Protein AF-A0A7S2SGQ9-F1 (afdb_monomer_lite)

pLDDT: mean 80.96, std 13.37, range [35.78, 95.25]

Organism: NCBI:txid49252

Radius of gyration: 20.88 Å; chains: 1; bounding box: 51×31×59 Å

Secondary structure (DSSP, 8-state):
---TT-TTHHHHHHHHHHHHHHHTT-EE-SS-TTEEEEEEE-TTS-EEEEEEEEETTEEEEESTTHHHHHHHHHHHS-PPS-TT-BTTBEEEEEE-TTS-EEEEEE-HHHHHHHHHHHHHHHHHTT----S----------

Foldseek 3Di:
DQDPPDPCNVVVVLVVVCVVVVVVVWDADPVASQKTWDWDADPVRDIDIWIWGDDPLDIDTDDPPSVVVLVVVCVVDVDDPPSQDDQQWHWDWDQDPVRDIDIDIDCPRNVVVVVVVVQVVCVVVVHHDDPDPPDDPDDDD

Sequence (141 aa):
RALYGLRTSGAAWRCTFGDYFGDMEFKPSLAVPDLWMKLDVKKNGAKYYLYILVFVDDLHIISENSKTYMDIVAYIFRIKEDIIMHLGATISKCSLDSDEDCWVVNLSKYFKKAIRAVKRKMGEDGMVFTSKATQSFRSIS

Structure (mmCIF, N/CA/C/O backbone):
data_AF-A0A7S2SGQ9-F1
#
_entry.id   AF-A0A7S2SGQ9-F1
#
loop_
_atom_site.group_PDB
_atom_site.id
_atom_site.type_symbol
_atom_site.label_atom_id
_atom_site.label_alt_id
_atom_site.label_comp_id
_atom_site.label_asym_id
_atom_site.label_entity_id
_atom_site.label_seq_id
_atom_site.pdbx_PDB_ins_code
_atom_site.Cartn_x
_atom_site.Cartn_y
_atom_site.Cartn_z
_atom_site.occupancy
_atom_site.B_iso_or_equiv
_atom_site.auth_seq_id
_atom_site.auth_comp_id
_atom_site.auth_asym_id
_atom_site.auth_atom_id
_atom_site.pdbx_PDB_model_num
ATOM 1 N N . ARG A 1 1 ? -20.764 3.337 -9.555 1.00 53.66 1 ARG A N 1
ATOM 2 C CA . ARG A 1 1 ? -20.738 3.906 -8.179 1.00 53.66 1 ARG A CA 1
ATOM 3 C C . ARG A 1 1 ? -20.780 2.750 -7.187 1.00 53.66 1 ARG A C 1
ATOM 5 O O . ARG A 1 1 ? -21.713 1.964 -7.266 1.00 53.66 1 ARG A O 1
ATOM 12 N N . ALA A 1 2 ? -19.796 2.639 -6.295 1.00 62.12 2 ALA A N 1
ATOM 13 C CA . ALA A 1 2 ? -19.801 1.677 -5.194 1.00 62.12 2 ALA A CA 1
ATOM 14 C C . ALA A 1 2 ? -20.236 2.407 -3.913 1.00 62.12 2 ALA A C 1
ATOM 16 O O . ALA A 1 2 ? -19.616 3.393 -3.525 1.00 62.12 2 ALA A O 1
ATOM 17 N N . LEU A 1 3 ? -21.345 1.987 -3.305 1.00 67.38 3 LEU A N 1
ATOM 18 C CA . LEU A 1 3 ? -21.883 2.591 -2.080 1.00 67.38 3 LEU A CA 1
ATOM 19 C C . LEU A 1 3 ? -21.423 1.770 -0.880 1.00 67.38 3 LEU A C 1
ATOM 21 O O . LEU A 1 3 ? -21.800 0.607 -0.757 1.00 67.38 3 LEU A O 1
ATOM 25 N N . TYR A 1 4 ? -20.607 2.347 -0.003 1.00 63.25 4 TYR A N 1
ATOM 26 C CA . TYR A 1 4 ? -20.085 1.627 1.158 1.00 63.25 4 TYR A CA 1
ATOM 27 C C . TYR A 1 4 ? -21.209 0.925 1.947 1.00 63.25 4 TYR A C 1
ATOM 29 O O . TYR A 1 4 ? -22.255 1.519 2.204 1.00 63.25 4 TYR A O 1
ATOM 37 N N . GLY A 1 5 ? -21.008 -0.350 2.296 1.00 66.88 5 GLY A N 1
ATOM 38 C CA . GLY A 1 5 ? -21.959 -1.141 3.091 1.00 66.88 5 GLY A CA 1
ATOM 39 C C . GLY A 1 5 ? -22.962 -2.002 2.311 1.00 66.88 5 GLY A C 1
ATOM 40 O O . GLY A 1 5 ? -23.616 -2.847 2.920 1.00 66.88 5 GLY A O 1
ATOM 41 N N . LEU A 1 6 ? -23.068 -1.876 0.981 1.00 75.69 6 LEU A N 1
ATOM 42 C CA . LEU A 1 6 ? -23.840 -2.843 0.187 1.00 75.69 6 LEU A CA 1
ATOM 43 C C . LEU A 1 6 ? -23.005 -4.093 -0.113 1.00 75.69 6 LEU A C 1
ATOM 45 O O . LEU A 1 6 ? -21.824 -4.003 -0.450 1.00 75.69 6 LEU A O 1
ATOM 49 N N . ARG A 1 7 ? -23.649 -5.267 -0.090 1.00 74.56 7 ARG A N 1
ATOM 50 C CA . ARG A 1 7 ? -23.018 -6.567 -0.398 1.00 74.56 7 ARG A CA 1
ATOM 51 C C . ARG A 1 7 ? -22.312 -6.584 -1.761 1.00 74.56 7 ARG A C 1
ATOM 53 O O . ARG A 1 7 ? -21.332 -7.295 -1.941 1.00 74.56 7 ARG A O 1
ATOM 60 N N . THR A 1 8 ? -22.809 -5.809 -2.722 1.00 79.44 8 THR A N 1
ATOM 61 C CA . THR A 1 8 ? -22.282 -5.730 -4.092 1.00 79.44 8 THR A CA 1
ATOM 62 C C . THR A 1 8 ? -21.192 -4.677 -4.277 1.00 79.44 8 THR A C 1
ATOM 64 O O . THR A 1 8 ? -20.563 -4.639 -5.334 1.00 79.44 8 THR A O 1
ATOM 67 N N . SER A 1 9 ? -20.923 -3.837 -3.277 1.00 77.31 9 SER A N 1
ATOM 68 C CA . SER A 1 9 ? -20.023 -2.694 -3.448 1.00 77.31 9 SER A CA 1
ATOM 69 C C . SER A 1 9 ? -18.579 -3.089 -3.672 1.00 77.31 9 SER A C 1
ATOM 71 O O . SER A 1 9 ? -17.932 -2.476 -4.512 1.00 77.31 9 SER A O 1
ATOM 73 N N . GLY A 1 10 ? -18.099 -4.153 -3.023 1.00 76.00 10 GLY A N 1
ATOM 74 C CA . GLY A 1 10 ? -16.765 -4.689 -3.300 1.00 76.00 10 GLY A CA 1
ATOM 75 C C . GLY A 1 10 ? -16.618 -5.159 -4.751 1.00 76.00 10 GLY A C 1
ATOM 76 O O . GLY A 1 10 ? -15.638 -4.835 -5.409 1.00 76.00 10 GLY A O 1
ATOM 77 N N . ALA A 1 11 ? -17.626 -5.850 -5.294 1.00 79.25 11 ALA A N 1
ATOM 78 C CA . ALA A 1 11 ? -17.607 -6.318 -6.681 1.00 79.25 11 ALA A CA 1
ATOM 79 C C . ALA A 1 11 ? -17.666 -5.158 -7.689 1.00 79.25 11 ALA A C 1
ATOM 81 O O . ALA A 1 11 ? -16.901 -5.137 -8.650 1.00 79.25 11 ALA A O 1
ATOM 82 N N . ALA A 1 12 ? -18.525 -4.163 -7.447 1.00 83.31 12 ALA A N 1
ATOM 83 C CA . ALA A 1 12 ? -18.596 -2.965 -8.284 1.00 83.31 12 ALA A CA 1
ATOM 84 C C . ALA A 1 12 ? -17.284 -2.161 -8.250 1.00 83.31 12 ALA A C 1
ATOM 86 O O . ALA A 1 12 ? -16.856 -1.618 -9.270 1.00 83.31 12 ALA A O 1
ATOM 87 N N . TRP A 1 13 ? -16.636 -2.107 -7.085 1.00 79.06 13 TRP A N 1
ATOM 88 C CA . TRP A 1 13 ? -15.352 -1.440 -6.897 1.00 79.06 13 TRP A CA 1
ATOM 89 C C . TRP A 1 13 ? -14.219 -2.154 -7.637 1.00 79.06 13 TRP A C 1
ATOM 91 O O . TRP A 1 13 ? -13.487 -1.516 -8.390 1.00 79.06 13 TRP A O 1
ATOM 101 N N . ARG A 1 14 ? -14.154 -3.487 -7.535 1.00 81.56 14 ARG A N 1
ATOM 102 C CA . ARG A 1 14 ? -13.223 -4.321 -8.313 1.00 81.56 14 ARG A CA 1
ATOM 103 C C . ARG A 1 14 ? -13.413 -4.165 -9.818 1.00 81.56 14 ARG A C 1
ATOM 105 O O . ARG A 1 14 ? -12.426 -4.025 -10.523 1.00 81.56 14 ARG A O 1
ATOM 112 N N . CYS A 1 15 ? -14.658 -4.164 -10.299 1.00 84.81 15 CYS A N 1
ATOM 113 C CA . CYS A 1 15 ? -14.955 -3.968 -11.721 1.00 84.81 15 CYS A CA 1
ATOM 114 C C . CYS A 1 15 ? -14.442 -2.608 -12.210 1.00 84.81 15 CYS A C 1
ATOM 116 O O . CYS A 1 15 ? -13.755 -2.544 -13.218 1.00 84.81 15 CYS A O 1
ATOM 118 N N . THR A 1 16 ? -14.700 -1.546 -11.436 1.00 85.12 16 THR A N 1
ATOM 119 C CA . THR A 1 16 ? -14.237 -0.188 -11.763 1.00 85.12 16 THR A CA 1
ATOM 120 C C . THR A 1 16 ? -12.713 -0.145 -11.881 1.00 85.12 16 THR A C 1
ATOM 122 O O . THR A 1 16 ? -12.187 0.379 -12.853 1.00 85.12 16 THR A O 1
ATOM 125 N N . PHE A 1 17 ? -11.992 -0.717 -10.913 1.00 84.50 17 PHE A N 1
ATOM 126 C CA . PHE A 1 17 ? -10.533 -0.792 -10.972 1.00 84.50 17 PHE A CA 1
ATOM 127 C C . PHE A 1 17 ? -10.019 -1.680 -12.102 1.00 84.50 17 PHE A C 1
ATOM 129 O O . PHE A 1 17 ? -8.984 -1.366 -12.678 1.00 84.50 17 PHE A O 1
ATOM 136 N N . GLY A 1 18 ? -10.727 -2.762 -12.422 1.00 85.38 18 GLY A N 1
ATOM 137 C CA . GLY A 1 18 ? -10.328 -3.681 -13.477 1.00 85.38 18 GLY A CA 1
ATOM 138 C C . GLY A 1 18 ? -10.287 -3.043 -14.856 1.00 85.38 18 GLY A C 1
ATOM 139 O O . GLY A 1 18 ? -9.348 -3.321 -15.596 1.00 85.38 18 GLY A O 1
ATOM 140 N N . ASP A 1 19 ? -11.220 -2.140 -15.155 1.00 86.12 19 ASP A N 1
ATOM 141 C CA . ASP A 1 19 ? -11.212 -1.389 -16.412 1.00 86.12 19 ASP A CA 1
ATOM 142 C C . ASP A 1 19 ? -9.949 -0.506 -16.503 1.00 86.12 19 ASP A C 1
ATOM 144 O O . ASP A 1 19 ? -9.143 -0.651 -17.420 1.00 86.12 19 ASP A O 1
ATOM 148 N N . TYR A 1 20 ? -9.688 0.322 -15.481 1.00 87.94 20 TYR A N 1
ATOM 149 C CA . TYR A 1 20 ? -8.519 1.216 -15.462 1.00 87.94 20 TYR A CA 1
ATOM 150 C C . TYR A 1 20 ? -7.176 0.476 -15.407 1.00 87.94 20 TYR A C 1
ATOM 152 O O . TYR A 1 20 ? -6.207 0.876 -16.052 1.00 87.94 20 TYR A O 1
ATOM 160 N N . PHE A 1 21 ? -7.078 -0.582 -14.603 1.00 88.88 21 PHE A N 1
ATOM 161 C CA . PHE A 1 21 ? -5.854 -1.371 -14.484 1.00 88.88 21 PHE A CA 1
ATOM 162 C C . PHE A 1 21 ? -5.598 -2.206 -15.738 1.00 88.88 21 PHE A C 1
ATOM 164 O O . PHE A 1 21 ? -4.438 -2.353 -16.126 1.00 88.88 21 PHE A O 1
ATOM 171 N N . GLY A 1 22 ? -6.652 -2.678 -16.408 1.00 87.12 22 GLY A N 1
ATOM 172 C CA . GLY A 1 22 ? -6.557 -3.314 -17.720 1.00 87.12 22 GLY A CA 1
ATOM 173 C C . GLY A 1 22 ? -5.925 -2.390 -18.761 1.00 87.12 22 GLY A C 1
ATOM 174 O O . GLY A 1 22 ? -4.966 -2.797 -19.418 1.00 87.12 22 GLY A O 1
ATOM 175 N N . ASP A 1 23 ? -6.370 -1.132 -18.829 1.00 88.50 23 ASP A N 1
ATOM 176 C CA . ASP A 1 23 ? -5.785 -0.107 -19.712 1.00 88.50 23 ASP A CA 1
ATOM 177 C C . ASP A 1 23 ? -4.302 0.167 -19.398 1.00 88.50 23 ASP A C 1
ATOM 179 O O . ASP A 1 23 ? -3.513 0.503 -20.280 1.00 88.50 23 ASP A O 1
ATOM 183 N N . MET A 1 24 ? -3.895 -0.023 -18.140 1.00 88.62 24 MET A N 1
ATOM 184 C CA . MET A 1 24 ? -2.504 0.082 -17.690 1.00 88.62 24 MET A CA 1
ATOM 185 C C . MET A 1 24 ? -1.701 -1.223 -17.838 1.00 88.62 24 MET A C 1
ATOM 187 O O . MET A 1 24 ? -0.563 -1.291 -17.364 1.00 88.62 24 MET A O 1
ATOM 191 N N . GLU A 1 25 ? -2.248 -2.246 -18.500 1.00 92.12 25 GLU A N 1
ATOM 192 C CA . GLU A 1 25 ? -1.644 -3.570 -18.736 1.00 92.12 25 GLU A CA 1
ATOM 193 C C . GLU A 1 25 ? -1.421 -4.415 -17.470 1.00 92.12 25 GLU A C 1
ATOM 195 O O . GLU A 1 25 ? -0.608 -5.349 -17.454 1.00 92.12 25 GLU A O 1
ATOM 200 N N . PHE A 1 26 ? -2.137 -4.111 -16.393 1.00 93.19 26 PHE A N 1
ATOM 201 C CA . PHE A 1 26 ? -2.171 -4.979 -15.228 1.00 93.19 26 PHE A CA 1
ATOM 202 C C . PHE A 1 26 ? -3.083 -6.172 -15.475 1.00 93.19 26 PHE A C 1
ATOM 204 O O . PHE A 1 26 ? -4.131 -6.079 -16.112 1.00 93.19 26 PHE A O 1
ATOM 211 N N . LYS A 1 27 ? -2.706 -7.307 -14.892 1.00 93.62 27 LYS A N 1
ATOM 212 C CA . LYS A 1 27 ? -3.501 -8.531 -14.904 1.00 93.62 27 LYS A CA 1
ATOM 213 C C . LYS A 1 27 ? -3.984 -8.852 -13.493 1.00 93.62 27 LYS A C 1
ATOM 215 O O . LYS A 1 27 ? -3.190 -8.743 -12.554 1.00 93.62 27 LYS A O 1
ATOM 220 N N . PRO A 1 28 ? -5.248 -9.267 -13.322 1.00 91.69 28 PRO A N 1
ATOM 221 C CA . PRO A 1 28 ? -5.734 -9.701 -12.023 1.00 91.69 28 PRO A CA 1
ATOM 222 C C . PRO A 1 28 ? -5.040 -11.003 -11.608 1.00 91.69 28 PRO A C 1
ATOM 224 O O . PRO A 1 28 ? -4.713 -11.855 -12.440 1.00 91.69 28 PRO A O 1
ATOM 227 N N . SER A 1 29 ? -4.824 -11.173 -10.309 1.00 91.38 29 SER A N 1
ATOM 228 C CA . SER A 1 29 ? -4.364 -12.435 -9.741 1.00 91.38 29 SER A CA 1
ATOM 229 C C . SER A 1 29 ? -5.498 -13.456 -9.698 1.00 91.38 29 SER A C 1
ATOM 231 O O . SER A 1 29 ? -6.621 -13.152 -9.304 1.00 91.38 29 SER A O 1
ATOM 233 N N . LEU A 1 30 ? -5.179 -14.701 -10.058 1.00 89.50 30 LEU A N 1
ATOM 234 C CA . LEU A 1 30 ? -6.116 -15.823 -9.969 1.00 89.50 30 LEU A CA 1
ATOM 235 C C . LEU A 1 30 ? -6.378 -16.249 -8.517 1.00 89.50 30 LEU A C 1
ATOM 237 O O 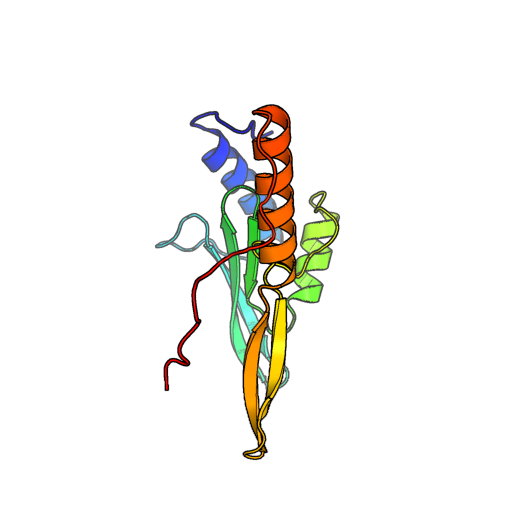. LEU A 1 30 ? -7.448 -16.764 -8.212 1.00 89.50 30 LEU A O 1
ATOM 241 N N . ALA A 1 31 ? -5.400 -16.051 -7.629 1.00 90.06 31 ALA A N 1
ATOM 242 C CA . ALA A 1 31 ? -5.478 -16.487 -6.236 1.00 90.06 31 ALA A CA 1
ATOM 243 C C . ALA A 1 31 ? -6.049 -15.406 -5.307 1.00 90.06 31 ALA A C 1
ATOM 245 O O . ALA A 1 31 ? -6.677 -15.724 -4.300 1.00 90.06 31 ALA A O 1
ATOM 246 N N . VAL A 1 32 ? -5.820 -14.129 -5.632 1.00 88.38 32 VAL A N 1
ATOM 247 C CA . VAL A 1 32 ? -6.206 -12.987 -4.795 1.00 88.38 32 VAL A CA 1
ATOM 248 C C . VAL A 1 32 ? -7.015 -12.002 -5.645 1.00 88.38 32 VAL A C 1
ATOM 250 O O . VAL A 1 32 ? -6.421 -11.255 -6.418 1.00 88.38 32 VAL A O 1
ATOM 253 N N . PRO A 1 33 ? -8.353 -11.954 -5.501 1.00 83.19 33 PRO A N 1
ATOM 254 C CA . PRO A 1 33 ? -9.226 -11.140 -6.358 1.00 83.19 33 PRO A CA 1
ATOM 255 C C . PRO A 1 33 ? -8.941 -9.630 -6.359 1.00 83.19 33 PRO A C 1
ATOM 257 O O . PRO A 1 33 ? -9.362 -8.927 -7.269 1.00 83.19 33 PRO A O 1
ATOM 260 N N . ASP A 1 34 ? -8.264 -9.137 -5.323 1.00 87.56 34 ASP A N 1
ATOM 261 C CA . ASP A 1 34 ? -7.942 -7.723 -5.109 1.00 87.56 34 ASP A CA 1
ATOM 262 C C . ASP A 1 34 ? -6.500 -7.351 -5.494 1.00 87.56 34 ASP A C 1
ATOM 264 O O . ASP A 1 34 ? -6.068 -6.217 -5.276 1.00 87.56 34 ASP A O 1
ATOM 268 N N . LEU A 1 35 ? -5.738 -8.307 -6.030 1.00 91.88 35 LEU A N 1
ATOM 269 C CA . LEU A 1 35 ? -4.342 -8.133 -6.413 1.00 91.88 35 LEU A CA 1
ATOM 270 C C . LEU A 1 35 ? -4.221 -8.010 -7.932 1.00 91.88 35 LEU A C 1
ATOM 272 O O . LEU A 1 35 ? -4.616 -8.910 -8.673 1.00 91.88 35 LEU A O 1
ATOM 276 N N . TRP A 1 36 ? -3.584 -6.934 -8.373 1.00 93.00 36 TRP A N 1
ATOM 277 C CA . TRP A 1 36 ? -3.274 -6.642 -9.766 1.00 93.00 36 TRP A CA 1
ATOM 278 C C . TRP A 1 36 ? -1.765 -6.658 -9.967 1.00 93.00 36 TRP A C 1
ATOM 280 O O . TRP A 1 36 ? -1.014 -6.149 -9.133 1.00 93.00 36 TRP A O 1
ATOM 290 N N . MET A 1 37 ? -1.312 -7.266 -11.061 1.00 95.25 37 MET A N 1
ATOM 291 C CA . MET A 1 37 ? 0.099 -7.555 -11.302 1.00 95.25 37 MET A CA 1
ATOM 292 C C . MET A 1 37 ? 0.519 -7.080 -12.690 1.00 95.25 37 MET A C 1
ATOM 294 O O . MET A 1 37 ? -0.158 -7.375 -13.676 1.00 95.25 37 MET A O 1
ATOM 298 N N . LYS A 1 38 ? 1.664 -6.405 -12.781 1.00 94.69 38 LYS A N 1
ATOM 299 C CA . LYS A 1 38 ? 2.289 -5.999 -14.047 1.00 94.69 38 LYS A CA 1
ATOM 300 C C . LYS A 1 38 ? 3.773 -6.362 -14.031 1.00 94.69 38 LYS A C 1
ATOM 302 O O . LYS A 1 38 ? 4.420 -6.255 -12.994 1.00 94.69 38 LYS A O 1
ATOM 307 N N . LEU A 1 39 ? 4.315 -6.821 -15.160 1.00 94.56 39 LEU A N 1
ATOM 308 C CA . LEU A 1 39 ? 5.763 -6.991 -15.313 1.00 94.56 39 LEU A CA 1
ATOM 309 C C . LEU A 1 39 ? 6.416 -5.621 -15.491 1.00 94.56 39 LEU A C 1
ATOM 311 O O . LEU A 1 39 ? 5.970 -4.831 -16.318 1.00 94.56 39 LEU A O 1
ATOM 315 N N . ASP A 1 40 ? 7.485 -5.371 -14.749 1.00 93.69 40 ASP A N 1
ATOM 316 C CA . ASP A 1 40 ? 8.250 -4.130 -14.816 1.00 93.69 40 ASP A CA 1
ATOM 317 C C . ASP A 1 40 ? 9.756 -4.430 -14.684 1.00 93.69 40 ASP A C 1
ATOM 319 O O . ASP A 1 40 ? 10.167 -5.563 -14.393 1.00 93.69 40 ASP A O 1
ATOM 323 N N . VAL A 1 41 ? 10.599 -3.438 -14.954 1.00 93.62 41 VAL A N 1
ATOM 324 C CA . VAL A 1 41 ? 12.058 -3.575 -14.978 1.00 93.62 41 VAL A CA 1
ATOM 325 C C . VAL A 1 41 ? 12.668 -2.596 -13.991 1.00 93.62 41 VAL A C 1
ATOM 327 O O . VAL A 1 41 ? 12.433 -1.392 -14.057 1.00 93.62 41 VAL A O 1
ATOM 330 N N . LYS A 1 42 ? 13.464 -3.123 -13.061 1.00 92.38 42 LYS A N 1
ATOM 331 C CA . LYS A 1 42 ? 14.193 -2.299 -12.103 1.00 92.38 42 LYS A CA 1
ATOM 332 C C . LYS A 1 42 ? 15.261 -1.459 -12.802 1.00 92.38 42 LYS A C 1
ATOM 334 O O . LYS A 1 42 ? 15.735 -1.819 -13.881 1.00 92.38 42 LYS A O 1
ATOM 339 N N . LYS A 1 43 ? 15.765 -0.418 -12.138 1.00 92.25 43 LYS A N 1
ATOM 340 C CA . LYS A 1 43 ? 16.895 0.403 -12.621 1.00 92.25 43 LYS A 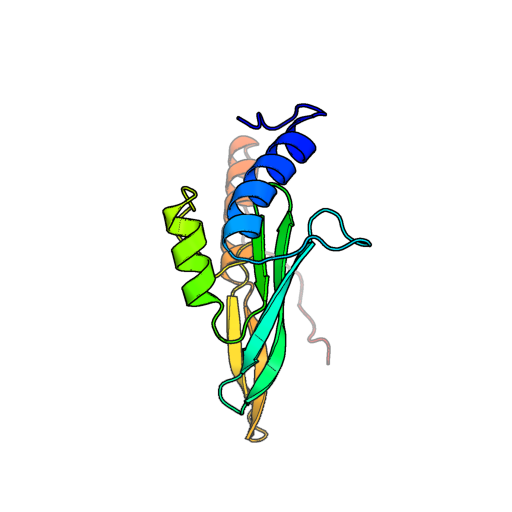CA 1
ATOM 341 C C . LYS A 1 43 ? 18.139 -0.417 -12.971 1.00 92.25 43 LYS A C 1
ATOM 343 O O . LYS A 1 43 ? 18.893 -0.037 -13.857 1.00 92.25 43 LYS A O 1
ATOM 348 N N . ASN A 1 44 ? 18.347 -1.543 -12.290 1.00 93.62 44 ASN A N 1
ATOM 349 C CA . ASN A 1 44 ? 19.456 -2.463 -12.550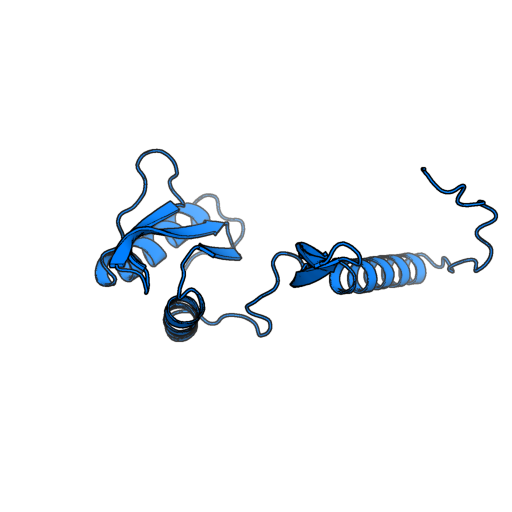 1.00 93.62 44 ASN A CA 1
ATOM 350 C C . ASN A 1 44 ? 19.174 -3.492 -13.669 1.00 93.62 44 ASN A C 1
ATOM 352 O O .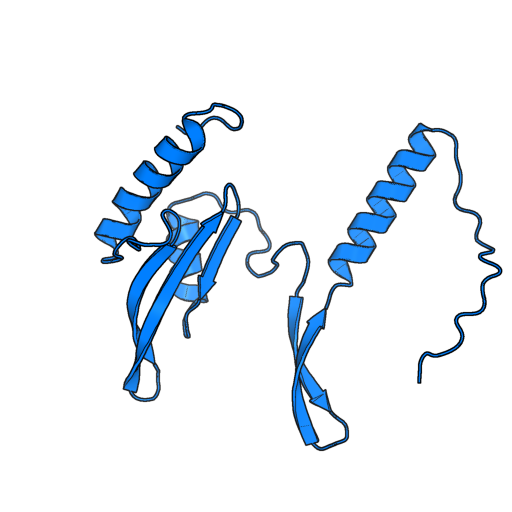 ASN A 1 44 ? 19.948 -4.430 -13.836 1.00 93.62 44 ASN A O 1
ATOM 356 N N . GLY A 1 45 ? 18.063 -3.363 -14.399 1.00 93.94 45 GLY A N 1
ATOM 357 C CA . GLY A 1 45 ? 17.668 -4.265 -15.485 1.00 93.94 45 GLY A CA 1
ATOM 358 C C . GLY A 1 45 ? 16.968 -5.553 -15.038 1.00 93.94 45 GLY A C 1
ATOM 359 O O . GLY A 1 45 ? 16.486 -6.310 -15.884 1.00 93.94 45 GLY A O 1
ATOM 360 N N . ALA A 1 46 ? 16.867 -5.824 -13.732 1.00 95.06 46 ALA A N 1
ATOM 361 C CA . ALA A 1 46 ? 16.184 -7.015 -13.240 1.00 95.06 46 ALA A CA 1
ATOM 362 C C . ALA A 1 46 ? 14.664 -6.890 -13.418 1.00 95.06 46 ALA A C 1
ATOM 364 O O . ALA A 1 46 ? 14.044 -5.923 -12.972 1.00 95.06 46 ALA A O 1
ATOM 365 N N . LYS A 1 47 ? 14.050 -7.904 -14.032 1.00 94.88 47 LYS A N 1
ATOM 366 C CA . LYS A 1 47 ? 12.591 -7.991 -14.155 1.00 94.88 47 LYS A CA 1
ATOM 367 C C . LYS A 1 47 ? 11.967 -8.276 -12.793 1.00 94.88 47 LYS A C 1
ATOM 369 O O . LYS A 1 47 ? 12.489 -9.081 -12.021 1.00 94.88 47 LYS A O 1
ATOM 374 N N . TYR A 1 48 ? 10.842 -7.639 -12.511 1.00 94.69 48 TYR A N 1
ATOM 375 C CA . TYR A 1 48 ? 10.070 -7.873 -11.299 1.00 94.69 48 TYR A CA 1
ATOM 376 C C . TYR A 1 48 ? 8.574 -7.733 -11.576 1.00 94.69 48 TYR A C 1
ATOM 378 O O . TYR A 1 48 ? 8.164 -7.208 -12.610 1.00 94.69 48 TYR A O 1
ATOM 386 N N . TYR A 1 49 ? 7.761 -8.231 -10.649 1.00 94.06 49 TYR A N 1
ATOM 387 C CA . TYR A 1 49 ? 6.332 -7.962 -10.656 1.00 94.06 49 TYR A CA 1
ATOM 388 C C . TYR A 1 49 ? 6.038 -6.752 -9.786 1.00 94.06 49 TYR A C 1
ATOM 390 O O . TYR A 1 49 ? 6.400 -6.710 -8.609 1.00 94.06 49 TYR A O 1
ATOM 398 N N . LEU A 1 50 ? 5.364 -5.789 -10.389 1.00 93.62 50 LEU A N 1
ATOM 399 C CA . LEU A 1 50 ? 4.729 -4.688 -9.709 1.00 93.62 50 LEU A CA 1
ATOM 400 C C . LEU A 1 50 ? 3.342 -5.123 -9.251 1.00 93.62 50 LEU A C 1
ATOM 402 O O . LEU A 1 50 ? 2.582 -5.696 -10.036 1.00 93.62 50 LEU A O 1
ATOM 406 N N . TYR A 1 51 ? 3.012 -4.818 -7.998 1.00 93.94 51 TYR A N 1
ATOM 407 C CA . TYR A 1 51 ? 1.727 -5.170 -7.406 1.00 93.94 51 TYR A CA 1
ATOM 408 C C . TYR A 1 51 ? 0.914 -3.938 -7.032 1.00 93.94 51 TYR A C 1
ATOM 410 O O . TYR A 1 51 ? 1.445 -2.996 -6.444 1.00 93.94 51 TYR A O 1
ATOM 418 N N . ILE A 1 52 ? -0.384 -3.982 -7.317 1.00 91.75 52 ILE A N 1
ATOM 419 C CA . ILE A 1 52 ? -1.376 -3.079 -6.736 1.00 91.75 52 ILE A CA 1
ATOM 420 C C . ILE A 1 52 ? -2.406 -3.933 -6.003 1.00 91.75 52 ILE A C 1
ATOM 422 O O . ILE A 1 52 ? -3.052 -4.788 -6.606 1.00 91.75 52 ILE A O 1
ATOM 426 N N . LEU A 1 53 ? -2.544 -3.712 -4.698 1.00 90.88 53 LEU A N 1
ATOM 427 C CA . LEU A 1 53 ? -3.551 -4.350 -3.861 1.00 90.88 53 LEU A CA 1
ATOM 428 C C . LEU A 1 53 ? -4.624 -3.328 -3.514 1.00 90.88 53 LEU A C 1
ATOM 430 O O . LEU A 1 53 ? -4.311 -2.248 -3.008 1.00 90.88 53 LEU A O 1
ATOM 434 N N . VAL A 1 54 ? -5.878 -3.689 -3.756 1.00 86.94 54 VAL A N 1
ATOM 435 C CA . VAL A 1 54 ? -7.034 -2.847 -3.444 1.00 86.94 54 VAL A CA 1
ATOM 436 C C . VAL A 1 54 ? -7.758 -3.430 -2.240 1.00 86.94 54 VAL A C 1
ATOM 438 O O . VAL A 1 54 ? -8.415 -4.460 -2.345 1.00 86.94 54 VAL A O 1
ATOM 441 N N . PHE A 1 55 ? -7.679 -2.776 -1.086 1.00 80.56 55 PHE A N 1
ATOM 442 C CA . PHE A 1 55 ? -8.410 -3.208 0.101 1.00 80.56 55 PHE A CA 1
ATOM 443 C C . PHE A 1 55 ? -9.416 -2.147 0.523 1.00 80.56 55 PHE A C 1
ATOM 445 O O . PHE A 1 55 ? -9.103 -1.231 1.278 1.00 80.56 55 PHE A O 1
ATOM 452 N N . VAL A 1 56 ? -10.656 -2.304 0.055 1.00 77.56 56 VAL A N 1
ATOM 453 C CA . VAL A 1 56 ? -11.756 -1.376 0.352 1.00 77.56 56 VAL A CA 1
ATOM 454 C C . VAL A 1 56 ? -11.383 0.054 -0.078 1.00 77.56 56 VAL A C 1
ATOM 456 O O . VAL A 1 56 ? -11.361 0.322 -1.277 1.00 77.56 56 VAL A O 1
ATOM 459 N N . ASP A 1 57 ? -11.067 0.941 0.867 1.00 75.88 57 ASP A N 1
ATOM 460 C CA . ASP A 1 57 ? -10.706 2.343 0.624 1.00 75.88 57 ASP A CA 1
ATOM 461 C C . ASP A 1 57 ? -9.184 2.562 0.525 1.00 75.88 57 ASP A C 1
ATOM 463 O O . ASP A 1 57 ? -8.742 3.665 0.199 1.00 75.88 57 ASP A O 1
ATOM 467 N N . ASP A 1 58 ? -8.383 1.529 0.802 1.00 79.88 58 ASP A N 1
ATOM 468 C CA . ASP A 1 58 ? -6.925 1.586 0.789 1.00 79.88 58 ASP A CA 1
ATOM 469 C C . ASP A 1 58 ? -6.349 0.968 -0.489 1.00 79.88 58 ASP A C 1
ATOM 471 O O . ASP A 1 58 ? -6.812 -0.062 -0.990 1.00 79.88 58 ASP A O 1
ATOM 475 N N . LEU A 1 59 ? -5.276 1.579 -0.987 1.00 83.62 59 LEU A N 1
ATOM 476 C CA . LEU A 1 59 ? -4.518 1.103 -2.135 1.00 83.62 59 LEU A CA 1
ATOM 477 C C . LEU A 1 59 ? -3.051 0.923 -1.741 1.00 83.62 59 LEU A C 1
ATOM 479 O O . LEU A 1 59 ? -2.404 1.863 -1.279 1.00 83.62 59 LEU A O 1
ATOM 483 N N . HIS A 1 60 ? -2.520 -0.282 -1.934 1.00 87.00 60 HIS A N 1
ATOM 484 C CA . HIS A 1 60 ? -1.122 -0.596 -1.653 1.00 87.00 60 HIS A CA 1
ATOM 485 C C . HIS A 1 60 ? -0.388 -0.882 -2.962 1.00 87.00 60 HIS A C 1
ATOM 487 O O . HIS A 1 60 ? -0.678 -1.863 -3.641 1.00 87.00 60 HIS A O 1
ATOM 493 N N . ILE A 1 61 ? 0.582 -0.032 -3.302 1.00 89.25 61 ILE A N 1
ATOM 494 C CA . ILE A 1 61 ? 1.423 -0.183 -4.494 1.00 89.25 61 ILE A CA 1
ATOM 495 C C . ILE A 1 61 ? 2.810 -0.662 -4.079 1.00 89.25 61 ILE A C 1
ATOM 497 O O . ILE A 1 61 ? 3.494 0.006 -3.304 1.00 89.25 61 ILE A O 1
ATOM 501 N N . ILE A 1 62 ? 3.249 -1.787 -4.636 1.00 90.50 62 ILE A N 1
ATOM 502 C CA . ILE A 1 62 ? 4.583 -2.351 -4.426 1.00 90.50 62 ILE A CA 1
ATOM 503 C C . ILE A 1 62 ? 5.339 -2.257 -5.750 1.00 90.50 62 ILE A C 1
ATOM 505 O O . ILE A 1 62 ? 5.091 -3.022 -6.681 1.00 90.50 62 ILE A O 1
ATOM 509 N N . SER A 1 63 ? 6.247 -1.287 -5.834 1.00 90.75 63 SER A N 1
ATOM 510 C CA . SER A 1 63 ? 7.043 -0.977 -7.024 1.00 90.75 63 SER A CA 1
ATOM 511 C C . SER A 1 63 ? 8.347 -0.283 -6.639 1.00 90.75 63 SER A C 1
ATOM 513 O O . SER A 1 63 ? 8.382 0.428 -5.635 1.00 90.75 63 SER A O 1
ATOM 515 N N . GLU A 1 64 ? 9.393 -0.414 -7.462 1.00 90.00 64 GLU A N 1
ATOM 516 C CA . GLU A 1 64 ? 10.578 0.453 -7.346 1.00 90.00 64 GLU A CA 1
ATOM 517 C C . GLU A 1 64 ? 10.238 1.925 -7.661 1.00 90.00 64 GLU A C 1
ATOM 519 O O . GLU A 1 64 ? 10.871 2.838 -7.133 1.00 90.00 64 GLU A O 1
ATOM 524 N N . ASN A 1 65 ? 9.198 2.165 -8.468 1.00 86.69 65 ASN A N 1
ATOM 525 C CA . ASN A 1 65 ? 8.708 3.490 -8.841 1.00 86.69 65 ASN A CA 1
ATOM 526 C C . ASN A 1 65 ? 7.251 3.712 -8.390 1.00 86.69 65 ASN A C 1
ATOM 528 O O . ASN A 1 65 ? 6.405 4.190 -9.147 1.00 86.69 65 ASN A O 1
ATOM 532 N N . SER A 1 66 ? 6.942 3.359 -7.137 1.00 86.81 66 SER A N 1
ATOM 533 C CA . SER A 1 66 ? 5.580 3.425 -6.579 1.00 86.81 66 SER A CA 1
ATOM 534 C C . SER A 1 66 ? 4.936 4.810 -6.677 1.00 86.81 66 SER A C 1
ATOM 536 O O . SER A 1 66 ? 3.729 4.899 -6.884 1.00 86.81 66 SER A O 1
ATOM 538 N N . LYS A 1 67 ? 5.733 5.886 -6.605 1.00 84.31 67 LYS A N 1
ATOM 539 C CA . LYS A 1 67 ? 5.251 7.267 -6.736 1.00 84.31 67 LYS A CA 1
ATOM 540 C C . LYS A 1 67 ? 4.570 7.531 -8.080 1.00 84.31 67 LYS A C 1
ATOM 542 O O . LYS A 1 67 ? 3.484 8.089 -8.092 1.00 84.31 67 LYS A O 1
ATOM 547 N N . THR A 1 68 ? 5.157 7.074 -9.186 1.00 88.56 68 THR A N 1
ATOM 548 C CA . THR A 1 68 ? 4.584 7.300 -10.525 1.00 88.56 68 THR A CA 1
ATOM 549 C C . THR A 1 68 ? 3.202 6.663 -10.650 1.00 88.56 68 THR A C 1
ATOM 551 O O . THR A 1 68 ? 2.254 7.302 -11.094 1.00 88.56 68 THR A O 1
ATOM 554 N N . TYR A 1 69 ? 3.059 5.415 -10.204 1.00 87.44 69 TYR A N 1
ATOM 555 C CA . TYR A 1 69 ? 1.771 4.720 -10.236 1.00 87.44 69 TYR A CA 1
ATOM 556 C C . TYR A 1 69 ? 0.757 5.349 -9.285 1.00 87.44 69 TYR A C 1
ATOM 558 O O . TYR A 1 69 ? -0.423 5.432 -9.607 1.00 87.44 69 TYR A O 1
ATOM 566 N N . MET A 1 70 ? 1.216 5.838 -8.138 1.00 85.94 70 MET A N 1
ATOM 567 C CA . MET A 1 70 ? 0.363 6.547 -7.198 1.00 85.94 70 MET A CA 1
ATOM 568 C C . MET A 1 70 ? -0.162 7.868 -7.774 1.00 85.94 70 MET A C 1
ATOM 570 O O . MET A 1 70 ? -1.344 8.158 -7.617 1.00 85.94 70 MET A O 1
ATOM 574 N N . ASP A 1 71 ? 0.671 8.623 -8.493 1.00 86.25 71 ASP A N 1
ATOM 575 C CA . ASP A 1 71 ? 0.269 9.863 -9.167 1.00 86.25 71 ASP A CA 1
ATOM 576 C C . ASP A 1 71 ? -0.766 9.586 -10.276 1.00 86.25 71 ASP A C 1
ATOM 578 O O . ASP A 1 71 ? -1.750 10.315 -10.410 1.00 86.25 71 ASP A O 1
ATOM 582 N N . ILE A 1 72 ? -0.607 8.483 -11.020 1.00 87.12 72 ILE A N 1
ATOM 583 C CA . ILE A 1 72 ? -1.593 8.031 -12.018 1.00 87.12 72 ILE A CA 1
ATOM 584 C C . ILE A 1 72 ? -2.926 7.680 -11.346 1.00 87.12 72 ILE A C 1
ATOM 586 O O . ILE A 1 72 ? -3.983 8.136 -11.783 1.00 87.12 72 ILE A O 1
ATOM 590 N N . VAL A 1 73 ? -2.902 6.904 -10.258 1.00 85.38 73 VAL A N 1
ATOM 591 C CA . VAL A 1 73 ? -4.130 6.552 -9.527 1.00 85.38 73 VAL A CA 1
ATOM 592 C C . VAL A 1 73 ? -4.778 7.801 -8.921 1.00 85.38 73 VAL A C 1
ATOM 594 O O . VAL A 1 73 ? -6.000 7.914 -8.961 1.00 85.38 73 VAL A O 1
ATOM 597 N N . ALA A 1 74 ? -3.992 8.764 -8.430 1.00 84.12 74 ALA A N 1
ATOM 598 C CA . ALA A 1 74 ? -4.483 10.036 -7.892 1.00 84.12 74 ALA A CA 1
ATOM 599 C C . ALA A 1 74 ? -5.130 10.943 -8.952 1.00 84.12 74 ALA A C 1
ATOM 601 O O . ALA A 1 74 ? -5.980 11.769 -8.620 1.00 84.12 74 ALA A O 1
ATOM 602 N N . TYR A 1 75 ? -4.740 10.796 -10.220 1.00 84.19 75 TYR A N 1
ATOM 603 C CA . TYR A 1 75 ? -5.394 11.476 -11.336 1.00 84.19 75 TYR A CA 1
ATOM 604 C C . TYR A 1 75 ? -6.774 10.874 -11.640 1.00 84.19 75 TYR A C 1
ATOM 606 O O . TYR A 1 75 ? -7.728 11.603 -11.909 1.00 84.19 75 TYR A O 1
ATOM 614 N N . ILE A 1 76 ? -6.891 9.545 -11.571 1.00 82.44 76 ILE A N 1
ATOM 615 C CA . ILE A 1 76 ? -8.131 8.818 -11.881 1.00 82.44 76 ILE A CA 1
ATOM 616 C C . ILE A 1 76 ? -9.126 8.901 -10.714 1.00 82.44 76 ILE A C 1
ATOM 618 O O . ILE A 1 76 ? -10.330 9.083 -10.911 1.00 82.44 76 ILE A O 1
ATOM 622 N N . PHE A 1 77 ? -8.628 8.781 -9.485 1.00 81.44 77 PHE A N 1
ATOM 623 C CA . PHE A 1 77 ? -9.423 8.732 -8.267 1.00 81.44 77 PHE A CA 1
ATOM 624 C C . PHE A 1 77 ? -9.037 9.866 -7.328 1.00 81.44 77 PHE A C 1
ATOM 626 O O . PHE A 1 77 ? -7.866 10.154 -7.111 1.00 81.44 77 PHE A O 1
ATOM 633 N N . ARG A 1 78 ? -10.030 10.473 -6.675 1.00 77.75 78 ARG A N 1
ATOM 634 C CA . ARG A 1 78 ? -9.773 11.466 -5.629 1.00 77.75 78 ARG A CA 1
ATOM 635 C C . ARG A 1 78 ? -9.190 10.781 -4.389 1.00 77.75 78 ARG A C 1
ATOM 637 O O . ARG A 1 78 ? -9.941 10.257 -3.567 1.00 77.75 78 ARG A O 1
ATOM 644 N N . ILE A 1 79 ? -7.870 10.822 -4.240 1.00 74.25 79 ILE A N 1
ATOM 645 C CA . ILE A 1 79 ? -7.160 10.332 -3.051 1.00 74.25 79 ILE A CA 1
ATOM 646 C C . ILE A 1 79 ? -7.095 11.452 -1.998 1.00 74.25 79 ILE A C 1
ATOM 648 O O . ILE A 1 79 ? -7.046 12.638 -2.327 1.00 74.25 79 ILE A O 1
ATOM 652 N N . LYS A 1 80 ? -7.148 11.088 -0.711 1.00 70.56 80 LYS A N 1
ATOM 653 C CA . LYS A 1 80 ? -6.909 12.035 0.390 1.00 70.56 80 LYS A CA 1
ATOM 654 C C . LYS A 1 80 ? -5.428 12.422 0.443 1.00 70.56 80 LYS A C 1
ATOM 656 O O . LYS A 1 80 ? -4.558 11.614 0.139 1.00 70.56 80 LYS A O 1
ATOM 661 N N . GLU A 1 81 ? -5.147 13.646 0.874 1.00 58.38 81 GLU A N 1
ATOM 662 C CA . GLU A 1 81 ? -3.782 14.086 1.176 1.00 58.38 81 GLU A CA 1
ATOM 663 C C . GLU A 1 81 ? -3.174 13.179 2.276 1.00 58.38 81 GLU A C 1
ATOM 665 O O . GLU A 1 81 ? -3.898 12.755 3.176 1.00 58.38 81 GLU A O 1
ATOM 670 N N . ASP A 1 82 ? -1.869 12.877 2.183 1.00 58.19 82 ASP A N 1
ATOM 671 C CA . ASP A 1 82 ? -1.080 11.879 2.958 1.00 58.19 82 ASP A CA 1
ATOM 672 C C . ASP A 1 82 ? -0.967 10.458 2.360 1.00 58.19 82 ASP A C 1
ATOM 674 O O . ASP A 1 82 ? -1.264 9.435 2.973 1.00 58.19 82 ASP A O 1
ATOM 678 N N . ILE A 1 83 ? -0.399 10.412 1.157 1.00 60.53 83 ILE A N 1
ATOM 679 C CA . ILE A 1 83 ? -0.266 9.260 0.253 1.00 60.53 83 ILE A CA 1
ATOM 680 C C . ILE A 1 83 ? 0.688 8.134 0.744 1.00 60.53 83 ILE A C 1
ATOM 682 O O . ILE A 1 83 ? 0.649 7.019 0.231 1.00 60.53 83 ILE A O 1
ATOM 686 N N . ILE A 1 84 ? 1.551 8.382 1.739 1.00 61.47 84 ILE A N 1
ATOM 687 C CA . ILE A 1 84 ? 2.668 7.471 2.107 1.00 61.47 84 ILE A CA 1
ATOM 688 C C . ILE A 1 84 ? 2.416 6.721 3.434 1.00 61.47 84 ILE A C 1
ATOM 690 O O . ILE A 1 84 ? 3.282 6.012 3.940 1.00 61.47 84 ILE A O 1
ATOM 694 N N . MET A 1 85 ? 1.239 6.866 4.046 1.00 60.84 85 MET A N 1
ATOM 695 C CA . MET A 1 85 ? 0.987 6.335 5.390 1.00 60.84 85 MET A CA 1
ATOM 696 C C . MET A 1 85 ? -0.114 5.280 5.404 1.00 60.84 85 MET A C 1
ATOM 698 O O . MET A 1 85 ? -1.295 5.612 5.455 1.00 60.84 85 MET A O 1
ATOM 702 N N . HIS A 1 86 ? 0.264 4.003 5.487 1.00 65.44 86 HIS A N 1
ATOM 703 C CA . HIS A 1 86 ? -0.696 2.959 5.840 1.00 65.44 86 HIS A CA 1
ATOM 704 C C . HIS A 1 86 ? -1.030 3.070 7.333 1.00 65.44 86 HIS A C 1
ATOM 706 O O . HIS A 1 86 ? -0.142 2.979 8.182 1.00 65.44 86 HIS A O 1
ATOM 712 N N . LEU A 1 87 ? -2.299 3.332 7.660 1.00 68.56 87 LEU A N 1
ATOM 713 C CA . LEU A 1 87 ? -2.792 3.452 9.041 1.00 68.56 87 LEU A CA 1
ATOM 714 C C . LEU A 1 87 ? -2.007 4.444 9.921 1.00 68.56 87 LEU A C 1
ATOM 716 O O . LEU A 1 87 ? -1.960 4.316 11.139 1.00 68.56 87 LEU A O 1
ATOM 720 N N . GLY A 1 88 ? -1.392 5.470 9.337 1.00 67.25 88 GLY A N 1
ATOM 721 C CA . GLY A 1 88 ? -0.609 6.439 10.103 1.00 67.25 88 GLY A CA 1
ATOM 722 C C . GLY A 1 88 ? 0.806 5.988 10.482 1.00 67.25 88 GLY A C 1
ATOM 723 O O . GLY A 1 88 ? 1.467 6.693 11.251 1.00 67.25 88 GLY A O 1
ATOM 724 N N . ALA A 1 89 ? 1.262 4.852 9.955 1.00 74.44 89 ALA A N 1
ATOM 725 C CA . ALA A 1 89 ? 2.641 4.397 10.040 1.00 74.44 89 ALA A CA 1
ATOM 726 C C . ALA A 1 89 ? 3.481 5.038 8.928 1.00 74.44 89 ALA A C 1
ATOM 728 O O . ALA A 1 89 ? 3.056 5.094 7.774 1.00 74.44 89 ALA A O 1
ATOM 729 N N . THR A 1 90 ? 4.678 5.512 9.262 1.00 77.25 90 THR A N 1
ATOM 730 C CA . THR A 1 90 ? 5.675 5.961 8.281 1.00 77.25 90 THR A CA 1
ATOM 731 C C . THR A 1 90 ? 6.838 4.982 8.284 1.00 77.25 90 THR A C 1
ATOM 733 O O . THR A 1 90 ? 7.324 4.624 9.352 1.00 77.25 90 THR A O 1
ATOM 736 N N . IL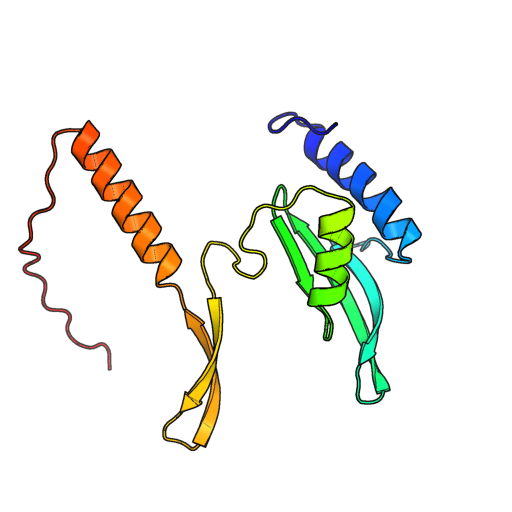E A 1 91 ? 7.293 4.563 7.107 1.00 80.19 91 ILE A N 1
ATOM 737 C CA . ILE A 1 91 ? 8.478 3.716 6.964 1.00 80.19 91 ILE A CA 1
ATOM 738 C C . ILE A 1 91 ? 9.657 4.605 6.565 1.00 80.19 91 ILE A C 1
ATOM 740 O O . ILE A 1 91 ? 9.538 5.417 5.647 1.00 80.19 91 ILE A O 1
ATOM 744 N N . SER A 1 92 ? 10.787 4.463 7.248 1.00 82.25 92 SER A N 1
ATOM 745 C CA . SER A 1 92 ? 12.018 5.205 6.959 1.00 82.25 92 SER A CA 1
ATOM 746 C C . SER A 1 92 ? 13.240 4.312 7.140 1.00 82.25 92 SER A C 1
ATOM 748 O O . SER A 1 92 ? 13.216 3.395 7.957 1.00 82.25 92 SER A O 1
ATOM 750 N N . LYS A 1 93 ? 14.320 4.592 6.409 1.00 85.88 93 LYS A N 1
ATOM 751 C CA . LYS A 1 93 ? 15.625 3.990 6.702 1.00 85.88 93 LYS A CA 1
ATOM 752 C C . LYS A 1 93 ? 16.255 4.665 7.919 1.00 85.88 93 LYS A C 1
ATOM 754 O O . LYS A 1 93 ? 16.122 5.878 8.074 1.00 85.88 93 LYS A O 1
ATOM 759 N N . CYS A 1 94 ? 16.922 3.880 8.752 1.00 85.88 94 CYS A N 1
ATOM 760 C CA . CYS A 1 94 ? 17.715 4.345 9.883 1.00 85.88 94 CYS A CA 1
ATOM 761 C C . CYS A 1 94 ? 19.049 3.603 9.873 1.00 85.88 94 CYS A C 1
ATOM 763 O O . CYS A 1 94 ? 19.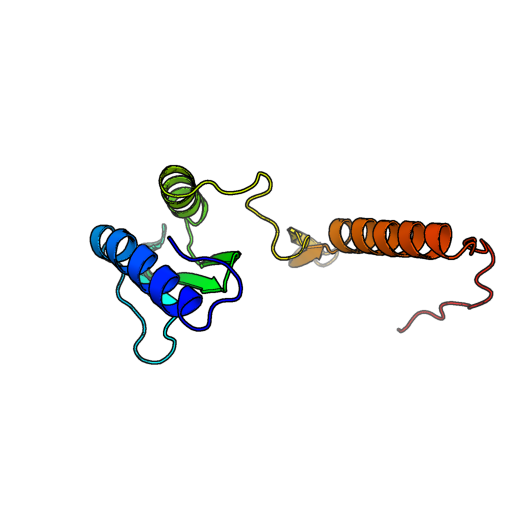058 2.383 9.711 1.00 85.88 94 CYS A O 1
ATOM 765 N N . SER A 1 95 ? 20.142 4.330 10.071 1.00 88.44 95 SER A N 1
ATOM 766 C CA . SER A 1 95 ? 21.457 3.734 10.297 1.00 88.44 95 SER A CA 1
ATOM 767 C C . SER A 1 95 ? 21.625 3.493 11.797 1.00 88.44 95 SER A C 1
ATOM 769 O O . SER A 1 95 ? 21.249 4.346 12.609 1.00 88.44 95 SER A O 1
ATOM 771 N N . LEU A 1 96 ? 22.085 2.300 12.158 1.00 84.19 96 LEU A N 1
ATOM 772 C CA . LEU A 1 96 ? 22.375 1.902 13.533 1.00 84.19 96 LEU A CA 1
ATOM 773 C C . LEU A 1 96 ? 23.798 2.323 13.916 1.00 84.19 96 LEU A C 1
ATOM 775 O O . LEU A 1 96 ? 24.639 2.545 13.049 1.00 84.19 96 LEU A O 1
ATOM 779 N N . ASP A 1 97 ? 24.094 2.352 15.217 1.00 84.62 97 ASP A N 1
ATOM 780 C CA . ASP A 1 97 ? 25.455 2.603 15.722 1.00 84.62 97 ASP A CA 1
ATOM 781 C C . ASP A 1 97 ? 26.467 1.543 15.238 1.00 84.62 97 ASP A C 1
ATOM 783 O O . ASP A 1 97 ? 27.674 1.773 15.263 1.00 84.62 97 ASP A O 1
ATOM 787 N N . SER A 1 98 ? 25.975 0.383 14.781 1.00 81.88 98 SER A N 1
ATOM 788 C CA . SER A 1 98 ? 26.750 -0.685 14.141 1.00 81.88 98 SER A CA 1
ATOM 789 C C . SER A 1 98 ? 27.094 -0.422 12.667 1.00 81.88 98 SER A C 1
ATOM 791 O O . SER A 1 98 ? 27.642 -1.313 12.023 1.00 81.88 98 SER A O 1
ATOM 793 N N . ASP A 1 99 ? 26.783 0.762 12.125 1.00 81.31 99 ASP A N 1
ATOM 794 C CA . ASP A 1 99 ? 26.945 1.117 10.701 1.00 81.31 99 ASP A CA 1
ATOM 795 C C . ASP A 1 99 ? 26.082 0.257 9.747 1.00 81.31 99 ASP A C 1
ATOM 797 O O . ASP A 1 99 ? 26.295 0.197 8.535 1.00 81.31 99 ASP A O 1
ATOM 801 N N . GLU A 1 100 ? 25.061 -0.409 10.295 1.00 87.62 100 GLU A N 1
ATOM 802 C CA . GLU A 1 100 ? 24.090 -1.199 9.544 1.00 87.62 100 GLU A CA 1
ATOM 803 C C . GLU A 1 100 ? 22.827 -0.385 9.237 1.00 87.62 100 GLU A C 1
ATOM 805 O O . GLU A 1 100 ? 22.262 0.292 10.100 1.00 87.62 100 GLU A O 1
ATOM 810 N N . ASP A 1 101 ? 22.331 -0.502 8.004 1.00 87.94 101 ASP A N 1
ATOM 811 C CA . ASP A 1 101 ? 21.061 0.093 7.591 1.00 87.94 101 ASP A CA 1
ATOM 812 C C . ASP A 1 101 ? 19.884 -0.829 7.933 1.00 87.94 101 ASP A C 1
ATOM 814 O O . ASP A 1 101 ? 19.817 -1.982 7.496 1.00 87.94 101 ASP A O 1
ATOM 818 N N . CYS A 1 102 ? 18.881 -0.290 8.625 1.00 87.56 102 CYS A N 1
ATOM 819 C CA . CYS A 1 102 ? 17.619 -0.975 8.886 1.00 87.56 102 CYS A CA 1
ATOM 820 C C . CYS A 1 102 ? 16.408 -0.148 8.431 1.00 87.56 102 CYS A C 1
ATOM 822 O O . CYS A 1 102 ? 16.462 1.072 8.254 1.00 87.56 102 CYS A O 1
ATOM 824 N N . TRP A 1 103 ? 15.280 -0.830 8.227 1.00 85.31 103 TRP A N 1
ATOM 825 C CA . TRP A 1 103 ? 13.992 -0.186 7.986 1.00 85.31 103 TRP A CA 1
ATOM 826 C C . TRP A 1 103 ? 13.229 -0.064 9.300 1.00 85.31 103 TRP A C 1
ATOM 828 O O . TRP A 1 103 ? 12.996 -1.057 9.985 1.00 85.31 103 TRP A O 1
ATOM 838 N N . VAL A 1 104 ? 12.803 1.152 9.627 1.00 84.88 104 VAL A N 1
ATOM 839 C CA . VAL A 1 104 ? 12.054 1.456 10.846 1.00 84.88 104 VAL A CA 1
ATOM 840 C C . VAL A 1 104 ? 10.626 1.836 10.486 1.00 84.88 104 VAL A C 1
ATOM 842 O O . VAL A 1 104 ? 10.385 2.649 9.590 1.00 84.88 104 VAL A O 1
ATOM 845 N N . VAL A 1 105 ? 9.674 1.267 11.224 1.00 85.38 105 VAL A N 1
ATOM 846 C CA . VAL A 1 105 ? 8.259 1.637 11.161 1.00 85.38 105 VAL A CA 1
ATOM 847 C C . VAL A 1 105 ? 7.954 2.598 12.308 1.00 85.38 105 VAL A C 1
ATOM 849 O O . VAL A 1 105 ? 7.922 2.217 13.476 1.00 85.38 105 VAL A O 1
ATOM 852 N N . ASN A 1 106 ? 7.712 3.863 11.981 1.00 83.56 106 ASN A N 1
ATOM 853 C CA . ASN A 1 106 ? 7.355 4.897 12.941 1.00 83.56 106 ASN A CA 1
ATOM 854 C C . ASN A 1 106 ? 5.830 5.006 13.084 1.00 83.56 106 ASN A C 1
ATOM 856 O O . ASN A 1 106 ? 5.128 5.412 12.158 1.00 83.56 106 ASN A O 1
ATOM 860 N N . LEU A 1 107 ? 5.329 4.698 14.282 1.00 85.44 107 LEU A N 1
ATOM 861 C CA . LEU A 1 107 ? 3.901 4.721 14.628 1.00 85.44 107 LEU A CA 1
ATOM 862 C C . LEU A 1 107 ? 3.480 5.976 15.414 1.00 85.44 107 LEU A C 1
ATOM 864 O O . LEU A 1 107 ? 2.358 6.059 15.916 1.00 85.44 107 LEU A O 1
ATOM 868 N N . SER A 1 108 ? 4.347 6.984 15.531 1.00 85.19 108 SER A N 1
ATOM 869 C CA . SER A 1 108 ? 4.095 8.163 16.376 1.00 85.19 108 SER A CA 1
ATOM 870 C C . SER A 1 108 ? 2.826 8.922 15.981 1.00 85.19 108 SER A C 1
ATOM 872 O O . SER A 1 108 ? 2.088 9.396 16.847 1.00 85.19 108 SER A O 1
ATOM 874 N N . LYS A 1 109 ? 2.550 9.049 14.675 1.00 81.88 109 LYS A N 1
ATOM 875 C CA . LYS A 1 109 ? 1.330 9.709 14.178 1.00 81.88 109 LYS A CA 1
ATOM 876 C C . LYS A 1 109 ? 0.080 8.908 14.547 1.00 81.88 109 LYS A C 1
ATOM 878 O O . LYS A 1 109 ? -0.892 9.501 15.020 1.00 81.88 109 LYS A O 1
ATOM 883 N N . TYR A 1 110 ? 0.130 7.583 14.399 1.00 83.62 110 TYR A N 1
ATOM 884 C CA . TYR A 1 110 ? -0.945 6.688 14.823 1.00 83.62 110 TYR A CA 1
ATOM 885 C C . TYR A 1 110 ? -1.240 6.834 16.322 1.00 83.62 110 TYR A C 1
ATOM 887 O O . TYR A 1 110 ? -2.373 7.151 16.690 1.00 83.62 110 TYR A O 1
ATOM 895 N N . PHE A 1 111 ? -0.220 6.736 17.185 1.00 87.31 111 PHE A N 1
ATOM 896 C CA . PHE A 1 111 ? -0.397 6.888 18.634 1.00 87.31 111 PHE A CA 1
ATOM 897 C C . PHE A 1 111 ? -0.959 8.258 19.023 1.00 87.31 111 PHE A C 1
ATOM 899 O O . PHE A 1 111 ? -1.893 8.334 19.821 1.00 87.31 111 PHE A O 1
ATOM 906 N N . LYS A 1 112 ? -0.467 9.350 18.424 1.00 87.56 112 LYS A N 1
ATOM 907 C CA . LYS A 1 112 ? -1.012 10.700 18.666 1.00 87.56 112 LYS A CA 1
ATOM 908 C C . LYS A 1 112 ? -2.503 10.783 18.325 1.00 87.56 112 LYS A C 1
ATOM 910 O O . LYS A 1 112 ? -3.270 11.389 19.078 1.00 87.56 112 LYS A O 1
ATOM 915 N N . LYS A 1 113 ? -2.921 10.176 17.209 1.00 86.19 113 LYS A N 1
ATOM 916 C CA . LYS A 1 113 ? -4.326 10.145 16.781 1.00 86.19 113 LYS A CA 1
ATOM 917 C C . LYS A 1 113 ? -5.179 9.279 17.713 1.00 86.19 113 LYS A C 1
ATOM 919 O O . LYS A 1 113 ? -6.250 9.728 18.116 1.00 86.19 113 LYS A O 1
ATOM 924 N N . ALA A 1 114 ? -4.685 8.105 18.105 1.00 88.31 114 ALA A N 1
ATOM 925 C CA . ALA A 1 114 ? -5.356 7.209 19.046 1.00 88.31 114 ALA A CA 1
ATOM 926 C C . ALA A 1 114 ? -5.562 7.878 20.416 1.00 88.31 114 ALA A C 1
ATOM 928 O O . ALA A 1 114 ? -6.687 7.938 20.908 1.00 88.31 114 ALA A O 1
ATOM 929 N N . ILE A 1 115 ? -4.513 8.487 20.982 1.00 90.44 115 ILE A N 1
ATOM 930 C CA . ILE A 1 115 ? -4.592 9.214 22.259 1.00 90.44 115 ILE A CA 1
ATOM 931 C C . ILE A 1 115 ? -5.612 10.355 22.176 1.00 90.44 115 ILE A C 1
ATOM 933 O O . ILE A 1 115 ? -6.406 10.534 23.097 1.00 90.44 115 ILE A O 1
ATOM 937 N N . ARG A 1 116 ? -5.635 11.121 21.075 1.00 90.00 116 ARG A N 1
ATOM 938 C CA . ARG A 1 116 ? -6.659 12.160 20.863 1.00 90.00 116 ARG A CA 1
ATOM 939 C C . ARG A 1 116 ? -8.071 11.588 20.844 1.00 90.00 116 ARG A C 1
ATOM 941 O O . ARG A 1 116 ? -8.953 12.168 21.469 1.00 90.00 116 ARG A O 1
ATOM 948 N N . ALA A 1 117 ? -8.284 10.493 20.117 1.00 89.94 117 ALA A N 1
ATOM 949 C CA . ALA A 1 117 ? -9.595 9.868 20.002 1.00 89.94 117 ALA A CA 1
ATOM 950 C C . ALA A 1 117 ? -10.103 9.386 21.369 1.00 89.94 117 ALA A C 1
ATOM 952 O O . ALA A 1 117 ? -11.244 9.677 21.722 1.00 89.94 117 ALA A O 1
ATOM 953 N N . VAL A 1 118 ? -9.232 8.748 22.158 1.00 90.94 118 VAL A N 1
ATOM 954 C CA . VAL A 1 118 ? -9.540 8.307 23.526 1.00 90.94 118 VAL A CA 1
ATOM 955 C C . VAL A 1 118 ? -9.855 9.500 24.426 1.00 90.94 118 VAL A C 1
ATOM 957 O O . VAL A 1 118 ? -10.902 9.514 25.063 1.00 90.94 118 VAL A O 1
ATOM 960 N N . LYS A 1 119 ? -9.010 10.540 24.431 1.00 88.56 119 LYS A N 1
ATOM 961 C CA . LYS A 1 119 ? -9.250 11.752 25.234 1.00 88.56 119 LYS A CA 1
ATOM 962 C C . LYS A 1 119 ? -10.583 12.418 24.901 1.00 88.56 119 LYS A C 1
ATOM 964 O O . LYS A 1 119 ? -11.282 12.852 25.808 1.00 88.56 119 LYS A O 1
ATOM 969 N N . ARG A 1 120 ? -10.940 12.484 23.615 1.00 91.12 120 ARG A N 1
ATOM 970 C CA . ARG A 1 120 ? -12.231 13.025 23.175 1.00 91.12 120 ARG A CA 1
ATOM 971 C C . ARG A 1 120 ? -13.392 12.192 23.718 1.00 91.12 120 ARG A C 1
ATOM 973 O O . ARG A 1 120 ? -14.296 12.762 24.309 1.00 91.12 120 ARG A O 1
ATOM 980 N N . LYS A 1 121 ? -13.334 10.865 23.559 1.00 90.25 121 LYS A N 1
ATOM 981 C CA . LYS A 1 121 ? -14.387 9.954 24.026 1.00 90.25 121 LYS A CA 1
ATOM 982 C C . LYS A 1 121 ? -14.567 10.025 25.544 1.00 90.25 121 LYS A C 1
ATOM 984 O O . LYS A 1 121 ? -15.680 10.162 26.020 1.00 90.25 121 LYS A O 1
ATOM 989 N N . MET A 1 122 ? -13.465 10.038 26.290 1.00 86.19 122 MET A N 1
ATOM 990 C CA . MET A 1 122 ? -13.496 10.221 27.742 1.00 86.19 122 MET A CA 1
ATOM 991 C C . MET A 1 122 ? -14.131 11.554 28.145 1.00 86.19 122 MET A C 1
ATOM 993 O O . MET A 1 122 ? -14.922 11.579 29.077 1.00 86.19 122 MET A O 1
ATOM 997 N N . GLY A 1 123 ? -13.824 12.643 27.433 1.00 88.62 123 GLY A N 1
ATOM 998 C CA . GLY A 1 123 ? -14.441 13.945 27.685 1.00 88.62 123 GLY A CA 1
ATOM 999 C C . GLY A 1 123 ? -15.954 13.956 27.448 1.00 88.62 123 GLY A C 1
ATOM 1000 O O . GLY A 1 123 ? -16.674 14.571 28.228 1.00 88.62 123 GLY A O 1
ATOM 1001 N N . GLU A 1 124 ? -16.442 13.247 26.423 1.00 91.19 124 GLU A N 1
ATOM 1002 C CA . GLU A 1 124 ? -17.885 13.038 26.194 1.00 91.19 124 GLU A CA 1
ATOM 1003 C C . GLU A 1 124 ? -18.545 12.282 27.358 1.00 91.19 124 GLU A C 1
ATOM 1005 O O . GLU A 1 124 ? -19.683 12.577 27.714 1.00 91.19 124 GLU A O 1
ATOM 1010 N N . ASP A 1 125 ? -17.808 11.362 27.982 1.00 90.19 125 ASP A N 1
ATOM 1011 C CA . ASP A 1 125 ? -18.267 10.545 29.109 1.00 90.19 125 ASP A CA 1
ATOM 1012 C C . ASP A 1 125 ? -17.973 11.201 30.484 1.00 90.19 125 ASP A C 1
ATOM 1014 O O . ASP A 1 125 ? -18.133 10.569 31.528 1.00 90.19 125 ASP A O 1
ATOM 1018 N N . GLY A 1 126 ? -17.519 12.464 30.513 1.00 87.50 126 GLY A N 1
ATOM 1019 C CA . GLY A 1 126 ? -17.219 13.214 31.745 1.00 87.50 126 GLY A CA 1
ATOM 1020 C C . GLY A 1 126 ? -15.950 12.772 32.493 1.00 87.50 126 GLY A C 1
ATOM 1021 O O . GLY A 1 126 ? -15.736 13.162 33.641 1.00 87.50 126 GLY A O 1
ATOM 1022 N N . MET A 1 127 ? -15.096 11.969 31.860 1.00 81.12 127 MET A N 1
ATOM 1023 C CA . MET A 1 127 ? -13.866 11.410 32.427 1.00 81.12 127 MET A CA 1
ATOM 1024 C C . MET A 1 127 ? -12.639 12.266 32.065 1.00 81.12 127 MET A C 1
ATOM 1026 O O . MET A 1 127 ? -12.516 12.767 30.946 1.00 81.12 127 MET A O 1
ATOM 1030 N N . VAL A 1 128 ? -11.669 12.385 32.981 1.00 78.00 128 VAL A N 1
ATOM 1031 C CA . VAL A 1 128 ? -10.426 13.160 32.776 1.00 78.00 128 VAL A CA 1
ATOM 1032 C C . VAL A 1 128 ? -9.198 12.256 32.871 1.00 78.00 128 VAL A C 1
ATOM 1034 O O . VAL A 1 128 ? -9.138 11.335 33.680 1.00 78.00 128 VAL A O 1
ATOM 1037 N N . PHE A 1 129 ? -8.187 12.532 32.044 1.00 69.81 129 PHE A N 1
ATOM 1038 C CA . PHE A 1 129 ? -6.911 11.818 32.071 1.00 69.81 129 PHE A CA 1
ATOM 1039 C C . PHE A 1 129 ? -6.139 12.157 33.356 1.00 69.81 129 PHE A C 1
ATOM 1041 O O . PHE A 1 129 ? -5.674 13.286 33.524 1.00 69.81 129 PHE A O 1
ATOM 1048 N N . THR A 1 130 ? -5.965 11.196 34.260 1.00 71.12 130 THR A N 1
ATOM 1049 C CA . THR A 1 130 ? -5.105 11.367 35.438 1.00 71.12 130 THR A CA 1
ATOM 1050 C C . THR A 1 130 ? -3.636 11.296 35.022 1.00 71.12 130 THR A C 1
ATOM 1052 O O . THR A 1 130 ? -3.184 10.297 34.472 1.00 71.12 130 THR A O 1
ATOM 1055 N N . SER A 1 131 ? -2.864 12.350 35.295 1.00 60.31 131 SER A N 1
ATOM 1056 C CA . SER A 1 131 ? -1.435 12.455 34.946 1.00 60.31 131 SER A CA 1
ATOM 1057 C C . SER A 1 131 ? -0.515 11.518 35.741 1.00 60.31 131 SER A C 1
ATOM 1059 O O . SER A 1 131 ? 0.664 11.396 35.416 1.00 60.31 131 SER A O 1
ATOM 1061 N N . LYS A 1 132 ? -1.036 10.837 36.768 1.00 55.75 132 LYS A N 1
ATOM 1062 C CA . LYS A 1 132 ? -0.304 9.843 37.557 1.00 55.75 132 LYS A CA 1
ATOM 1063 C C . LYS A 1 132 ? -0.617 8.436 37.055 1.00 55.75 132 LYS A C 1
ATOM 1065 O O . LYS A 1 132 ? -1.570 7.811 37.506 1.00 55.75 132 LYS A O 1
ATOM 1070 N N . ALA A 1 133 ? 0.210 7.936 36.145 1.00 55.66 133 ALA A N 1
ATOM 1071 C CA . ALA A 1 133 ? 0.340 6.502 35.922 1.00 55.66 133 ALA A CA 1
ATOM 1072 C C . ALA A 1 133 ? 1.457 5.986 36.841 1.00 55.66 133 ALA A C 1
ATOM 1074 O O . ALA A 1 133 ? 2.638 6.175 36.564 1.00 55.66 133 ALA A O 1
ATOM 1075 N N . THR A 1 134 ? 1.096 5.364 37.963 1.00 51.25 134 THR A N 1
ATOM 1076 C CA . THR A 1 134 ? 2.047 4.778 38.925 1.00 51.25 134 THR A CA 1
ATOM 1077 C C . THR A 1 134 ? 2.512 3.395 38.461 1.00 51.25 134 THR A C 1
ATOM 1079 O O . THR A 1 134 ? 2.458 2.430 39.218 1.00 51.25 134 THR A O 1
ATOM 1082 N N . GLN A 1 135 ? 2.918 3.255 37.198 1.00 50.00 135 GLN A N 1
ATOM 1083 C CA . GLN A 1 135 ? 3.456 1.992 36.702 1.00 50.00 135 GLN A CA 1
ATOM 1084 C C . GLN A 1 135 ? 4.865 2.216 36.169 1.00 50.00 135 GLN A C 1
ATOM 1086 O O . GLN A 1 135 ? 5.085 2.861 35.148 1.00 50.00 135 GLN A O 1
ATOM 1091 N N . SER A 1 136 ? 5.830 1.698 36.926 1.00 40.41 136 SER A N 1
ATOM 1092 C CA . SER A 1 136 ? 7.221 1.577 36.516 1.00 40.41 136 SER A CA 1
ATOM 1093 C C . SER A 1 136 ? 7.274 0.711 35.255 1.00 40.41 136 SER A C 1
ATOM 1095 O O . SER A 1 136 ? 7.021 -0.491 35.314 1.00 40.41 136 SER A O 1
ATOM 1097 N N . PHE A 1 137 ? 7.609 1.313 34.114 1.00 43.66 137 PHE A N 1
ATOM 1098 C CA . PHE A 1 137 ? 8.129 0.556 32.981 1.00 43.66 137 PHE A CA 1
ATOM 1099 C C . PHE A 1 137 ? 9.505 0.032 33.400 1.00 43.66 137 PHE A C 1
ATOM 1101 O O . PHE A 1 137 ? 10.488 0.773 33.404 1.00 43.66 137 PHE A O 1
ATOM 1108 N N . ARG A 1 138 ? 9.577 -1.234 33.816 1.00 38.00 138 ARG A N 1
ATOM 1109 C CA . ARG A 1 138 ? 10.855 -1.946 33.844 1.00 38.00 138 ARG A CA 1
ATOM 1110 C C . ARG A 1 138 ? 11.218 -2.253 32.396 1.00 38.00 138 ARG A C 1
ATOM 1112 O O . ARG A 1 138 ? 10.434 -2.879 31.691 1.00 38.00 138 ARG A O 1
ATOM 1119 N N . SER A 1 139 ? 12.375 -1.749 31.975 1.00 35.78 139 SER A N 1
ATOM 1120 C CA . SER A 1 139 ? 13.033 -2.082 30.712 1.00 35.78 139 SER A CA 1
ATOM 1121 C C . SER A 1 139 ? 12.934 -3.583 30.448 1.00 35.78 139 SER A C 1
ATOM 1123 O O . SER A 1 139 ? 13.369 -4.375 31.283 1.00 35.78 139 SER A O 1
ATOM 1125 N N . ILE A 1 140 ? 12.369 -3.963 29.304 1.00 41.91 140 ILE A N 1
ATOM 1126 C CA . ILE A 1 140 ? 12.543 -5.309 28.763 1.00 41.91 140 ILE A CA 1
ATOM 1127 C C . ILE A 1 140 ? 13.905 -5.271 28.072 1.00 41.91 140 ILE A C 1
ATOM 1129 O O . ILE A 1 140 ? 14.062 -4.584 27.065 1.00 41.91 140 ILE A O 1
ATOM 1133 N N . SER A 1 141 ? 14.886 -5.894 28.723 1.00 42.16 141 SER A N 1
ATOM 1134 C CA . SER A 1 141 ? 16.191 -6.255 28.161 1.00 42.16 141 SER A CA 1
ATOM 1135 C C . SER A 1 141 ? 16.039 -7.254 27.025 1.00 42.16 141 SER A C 1
ATOM 1137 O O . SER A 1 141 ? 15.225 -8.187 27.228 1.00 42.16 141 SER A O 1
#